Protein AF-A0A382E857-F1 (afdb_monomer)

Structure (mmCIF, N/CA/C/O backbone):
data_AF-A0A382E857-F1
#
_entry.id   AF-A0A382E857-F1
#
loop_
_atom_site.group_PDB
_atom_site.id
_atom_site.type_symbol
_atom_site.label_atom_id
_atom_site.label_alt_id
_atom_site.label_comp_id
_atom_site.label_asym_id
_atom_site.label_entity_id
_atom_site.label_seq_id
_atom_site.pdbx_PDB_ins_code
_atom_site.Cartn_x
_atom_site.Cartn_y
_atom_site.Cartn_z
_atom_site.occupancy
_atom_site.B_iso_or_equiv
_atom_site.auth_seq_id
_atom_site.auth_comp_id
_atom_site.auth_asym_id
_atom_site.auth_atom_id
_atom_site.pdbx_PDB_model_num
ATOM 1 N N . MET A 1 1 ? 29.868 -3.197 -35.822 1.00 83.19 1 MET A N 1
ATOM 2 C CA . MET A 1 1 ? 29.687 -2.552 -34.501 1.00 83.19 1 MET A CA 1
ATOM 3 C C . MET A 1 1 ? 28.708 -1.385 -34.583 1.00 83.19 1 MET A C 1
ATOM 5 O O . MET A 1 1 ? 27.672 -1.490 -33.952 1.00 83.19 1 MET A O 1
ATOM 9 N N . ILE A 1 2 ? 28.942 -0.373 -35.433 1.00 94.81 2 ILE A N 1
ATOM 10 C CA . ILE A 1 2 ? 28.063 0.813 -35.574 1.00 94.81 2 ILE A CA 1
ATOM 11 C C . ILE A 1 2 ? 26.594 0.459 -35.886 1.00 94.81 2 ILE A C 1
ATOM 13 O O . ILE A 1 2 ? 25.699 0.947 -35.207 1.00 94.81 2 ILE A O 1
ATOM 17 N N . LEU A 1 3 ? 26.335 -0.434 -36.852 1.00 95.25 3 LEU A N 1
ATOM 18 C CA . LEU A 1 3 ? 24.967 -0.850 -37.216 1.00 95.25 3 LEU A CA 1
ATOM 19 C C . LEU A 1 3 ? 24.219 -1.548 -36.067 1.00 95.25 3 LEU A C 1
ATOM 21 O O . LEU A 1 3 ? 23.025 -1.352 -35.874 1.00 95.25 3 LEU A O 1
ATOM 25 N N . VAL A 1 4 ? 24.937 -2.367 -35.297 1.00 95.75 4 VAL A N 1
ATOM 26 C CA . VAL A 1 4 ? 24.363 -3.089 -34.155 1.00 95.75 4 VAL A CA 1
ATOM 27 C C . VAL A 1 4 ? 24.035 -2.102 -33.037 1.00 95.75 4 VAL A C 1
ATOM 29 O O . VAL A 1 4 ? 22.949 -2.159 -32.472 1.00 95.75 4 VAL A O 1
ATOM 32 N N . THR A 1 5 ? 24.929 -1.145 -32.768 1.00 96.62 5 THR A N 1
ATOM 33 C CA . THR A 1 5 ? 24.706 -0.116 -31.744 1.00 96.62 5 THR A CA 1
ATOM 34 C C . THR A 1 5 ? 23.582 0.850 -32.112 1.00 96.62 5 THR A C 1
ATOM 36 O O . THR A 1 5 ? 22.810 1.233 -31.238 1.00 96.62 5 THR A O 1
ATOM 39 N N . THR A 1 6 ? 23.435 1.222 -33.389 1.00 95.81 6 THR A N 1
ATOM 40 C CA . THR A 1 6 ? 22.324 2.083 -33.819 1.00 95.81 6 THR A CA 1
ATOM 41 C C . THR A 1 6 ? 20.993 1.349 -33.717 1.00 95.81 6 THR A C 1
ATOM 43 O O . THR A 1 6 ? 20.050 1.894 -33.152 1.00 95.81 6 THR A O 1
ATOM 46 N N . PHE A 1 7 ? 20.922 0.095 -34.174 1.00 97.25 7 PHE A N 1
ATOM 47 C CA . PHE A 1 7 ? 19.725 -0.735 -34.028 1.00 97.25 7 PHE A CA 1
ATOM 48 C C . PHE A 1 7 ? 19.323 -0.920 -32.557 1.00 97.25 7 PHE A C 1
ATOM 50 O O . PHE A 1 7 ? 18.156 -0.750 -32.206 1.00 97.25 7 PHE A O 1
ATOM 57 N N . GLN A 1 8 ? 20.294 -1.196 -31.682 1.00 97.56 8 GLN A N 1
ATOM 58 C CA . GLN A 1 8 ? 20.057 -1.327 -30.247 1.00 97.56 8 GLN A CA 1
ATOM 59 C C . GLN A 1 8 ? 19.495 -0.036 -29.632 1.00 97.56 8 GLN A C 1
ATOM 61 O O . GLN A 1 8 ? 18.574 -0.105 -28.820 1.00 97.56 8 GLN A O 1
ATOM 66 N N . LEU A 1 9 ? 19.988 1.140 -30.038 1.00 97.81 9 LEU A N 1
ATOM 67 C CA . LEU A 1 9 ? 19.462 2.422 -29.562 1.00 97.81 9 LEU A CA 1
ATOM 68 C C . LEU A 1 9 ? 17.996 2.627 -29.975 1.00 97.81 9 LEU A C 1
ATOM 70 O O . LEU A 1 9 ? 17.183 3.030 -29.146 1.00 97.81 9 LEU A O 1
ATOM 74 N N . PHE A 1 10 ? 17.635 2.296 -31.220 1.00 97.94 10 PHE A N 1
ATOM 75 C CA . PHE A 1 10 ? 16.243 2.367 -31.679 1.00 97.94 10 PHE A CA 1
ATOM 76 C C . PHE A 1 10 ? 15.324 1.426 -30.898 1.00 97.94 10 PHE A C 1
ATOM 78 O O . PHE A 1 10 ? 14.226 1.828 -30.513 1.00 97.94 10 PHE A O 1
ATOM 85 N N . LEU A 1 11 ? 15.782 0.202 -30.619 1.00 98.00 11 LEU A N 1
ATOM 86 C CA . LEU A 1 11 ? 15.029 -0.762 -29.816 1.00 98.00 11 LEU A CA 1
ATOM 87 C C . LEU A 1 11 ? 14.789 -0.234 -28.394 1.00 98.00 11 LEU A C 1
ATOM 89 O O . LEU A 1 11 ? 13.668 -0.304 -27.896 1.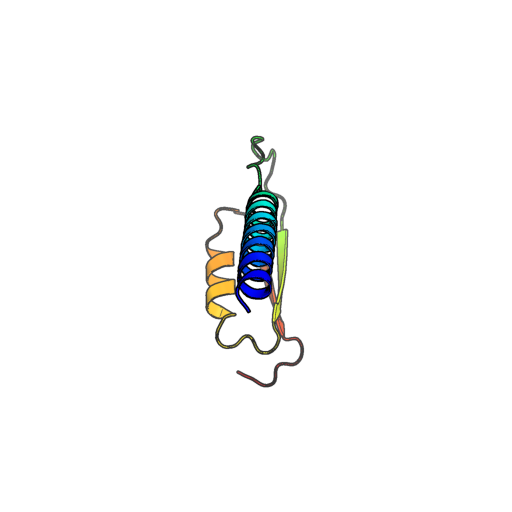00 98.00 11 LEU A O 1
ATOM 93 N N . ILE A 1 12 ? 15.818 0.337 -27.760 1.00 98.31 12 ILE A N 1
ATOM 94 C CA . ILE A 1 12 ? 15.703 0.930 -26.4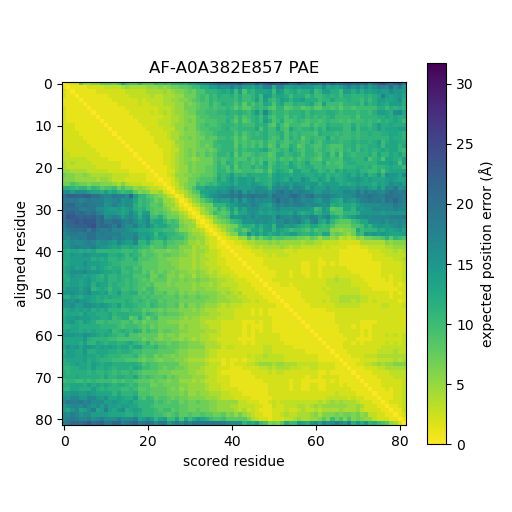21 1.00 98.31 12 ILE A CA 1
ATOM 95 C C . ILE A 1 12 ? 14.698 2.083 -26.433 1.00 98.31 12 ILE A C 1
ATOM 97 O O . ILE A 1 12 ? 13.805 2.110 -25.591 1.00 98.31 12 ILE A O 1
ATOM 101 N N . ILE A 1 13 ? 14.791 3.001 -27.400 1.00 98.19 13 ILE A N 1
ATOM 102 C CA . ILE A 1 13 ? 13.855 4.130 -27.518 1.00 98.19 13 ILE A CA 1
ATOM 103 C C . ILE A 1 13 ? 12.418 3.626 -27.695 1.00 98.19 13 ILE A C 1
ATOM 105 O O . ILE A 1 13 ? 11.504 4.134 -27.045 1.00 98.19 13 ILE A O 1
ATOM 109 N N . PHE A 1 14 ? 12.211 2.608 -28.531 1.00 98.00 14 PHE A N 1
ATOM 110 C CA . PHE A 1 14 ? 10.898 2.004 -28.740 1.00 98.00 14 PHE A CA 1
ATOM 111 C C . PHE A 1 14 ? 10.339 1.382 -27.453 1.00 98.00 14 PHE A C 1
ATOM 113 O O . PHE A 1 14 ? 9.202 1.669 -27.082 1.00 98.00 14 PHE A O 1
ATOM 120 N N . ILE A 1 15 ? 11.148 0.596 -26.734 1.00 98.00 15 ILE A N 1
ATOM 121 C CA . ILE A 1 15 ? 10.752 -0.031 -25.465 1.00 98.00 15 ILE A CA 1
ATOM 122 C C . ILE A 1 15 ? 10.425 1.034 -24.415 1.00 98.00 15 ILE A C 1
ATOM 124 O O . ILE A 1 15 ? 9.376 0.963 -23.781 1.00 98.00 15 ILE A O 1
ATOM 128 N N . VAL A 1 16 ? 11.276 2.050 -24.253 1.00 97.50 16 VAL A N 1
ATOM 129 C CA . VAL A 1 16 ? 11.051 3.141 -23.292 1.00 97.50 16 VAL A CA 1
ATOM 130 C C . VAL A 1 16 ? 9.771 3.903 -23.623 1.00 97.50 16 VAL A C 1
ATOM 132 O O . VAL A 1 16 ? 8.985 4.197 -22.723 1.00 97.50 16 VAL A O 1
ATOM 135 N N . THR A 1 17 ? 9.521 4.180 -24.903 1.00 96.50 17 THR A N 1
ATOM 136 C CA . THR A 1 17 ? 8.292 4.849 -25.350 1.00 96.50 17 THR A CA 1
ATOM 137 C C . THR A 1 17 ? 7.067 3.993 -25.040 1.00 96.50 17 THR A C 1
ATOM 139 O O . THR A 1 17 ? 6.098 4.492 -24.473 1.00 96.50 17 THR A O 1
ATOM 142 N N . TYR A 1 18 ? 7.127 2.694 -25.343 1.00 96.56 18 TYR A N 1
ATOM 143 C CA . TYR A 1 18 ? 6.054 1.748 -25.048 1.00 96.56 18 TYR A CA 1
ATOM 144 C C . TYR A 1 18 ? 5.742 1.680 -23.547 1.00 96.56 18 TYR A C 1
ATOM 146 O O . TYR A 1 18 ? 4.584 1.820 -23.155 1.00 96.56 18 TYR A O 1
ATOM 154 N N . LEU A 1 19 ? 6.767 1.528 -22.702 1.00 95.00 19 LEU A N 1
ATOM 155 C CA . LEU A 1 19 ? 6.606 1.463 -21.247 1.00 95.00 19 LEU A CA 1
ATOM 156 C C . LEU A 1 19 ? 6.069 2.777 -20.672 1.00 95.00 19 LEU A C 1
ATOM 158 O O . LEU A 1 19 ? 5.194 2.755 -19.813 1.00 95.00 19 LEU A O 1
ATOM 162 N N . SER A 1 20 ? 6.534 3.917 -21.183 1.00 92.94 20 SER A N 1
ATOM 163 C CA . SER A 1 20 ? 6.070 5.240 -20.746 1.00 92.94 20 SER A CA 1
ATOM 164 C C . SER A 1 20 ? 4.595 5.457 -21.082 1.00 92.94 20 SER A C 1
ATOM 166 O O . SER A 1 20 ? 3.823 5.928 -20.250 1.00 92.94 20 SER A O 1
ATOM 168 N N . VAL A 1 21 ? 4.177 5.058 -22.285 1.00 92.19 21 VAL A N 1
ATOM 169 C CA . VAL A 1 21 ? 2.772 5.095 -22.704 1.00 92.19 21 VAL A CA 1
ATOM 170 C C . VAL A 1 21 ? 1.926 4.151 -21.845 1.00 92.19 21 VAL A C 1
ATOM 172 O O . VAL A 1 21 ? 0.867 4.551 -21.368 1.00 92.19 21 VAL A O 1
ATOM 175 N N . AS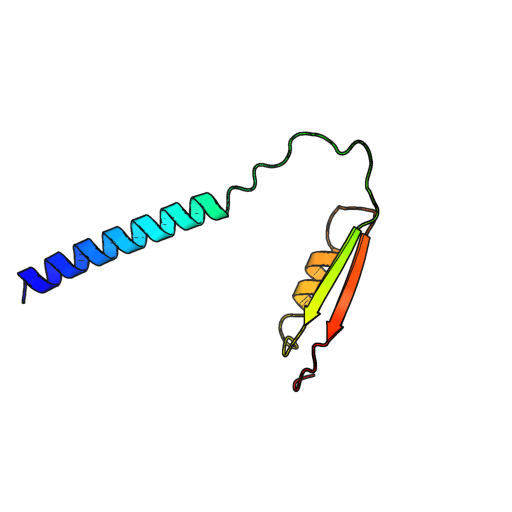N A 1 22 ? 2.400 2.929 -21.589 1.00 90.25 22 ASN A N 1
ATOM 176 C CA . ASN A 1 22 ? 1.716 1.971 -20.720 1.00 90.25 22 ASN A CA 1
ATOM 177 C C . ASN A 1 22 ? 1.533 2.520 -19.292 1.00 90.25 22 ASN A C 1
ATOM 179 O O . ASN A 1 22 ? 0.430 2.459 -18.755 1.00 90.25 22 ASN A O 1
ATOM 183 N N . MET A 1 23 ? 2.563 3.157 -18.726 1.00 88.81 23 MET A N 1
ATOM 184 C CA . MET A 1 23 ? 2.502 3.806 -17.414 1.00 88.81 23 MET A CA 1
ATOM 185 C C . MET A 1 23 ? 1.456 4.932 -17.374 1.00 88.81 23 MET A C 1
ATOM 187 O O . MET A 1 23 ? 0.683 5.019 -16.423 1.00 88.81 23 MET A O 1
ATOM 191 N N . ILE A 1 24 ? 1.365 5.756 -18.426 1.00 86.75 24 ILE A N 1
ATOM 192 C CA . ILE A 1 24 ? 0.331 6.8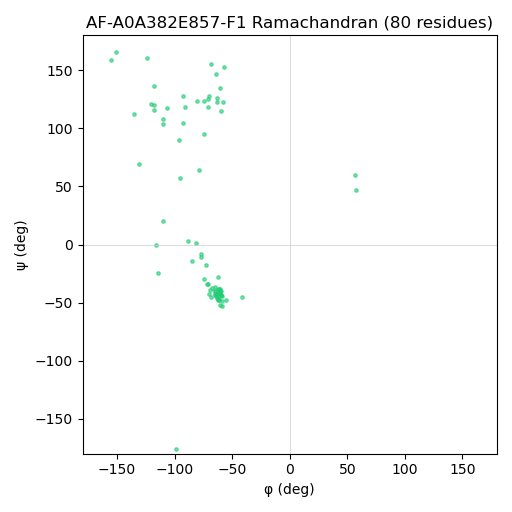01 -18.539 1.00 86.75 24 ILE A CA 1
ATOM 193 C C . ILE A 1 24 ? -1.078 6.188 -18.560 1.00 86.75 24 ILE A C 1
ATOM 195 O O . ILE A 1 24 ? -1.997 6.746 -17.960 1.00 86.75 24 ILE A O 1
ATOM 199 N N . TYR A 1 25 ? -1.262 5.041 -19.221 1.00 82.81 25 TYR A N 1
ATOM 200 C CA . TYR A 1 25 ? -2.555 4.354 -19.255 1.00 82.81 25 TYR A CA 1
ATOM 201 C C . TYR A 1 25 ? -2.924 3.691 -17.922 1.00 82.81 25 TYR A C 1
ATOM 203 O O . TYR A 1 25 ? -4.101 3.705 -17.569 1.00 82.81 25 TYR A O 1
ATOM 211 N N . LEU A 1 26 ? -1.953 3.169 -17.164 1.00 77.69 26 LEU A N 1
ATOM 212 C CA . LEU A 1 26 ? -2.191 2.583 -15.838 1.00 77.69 26 LEU A CA 1
ATOM 213 C C . LEU A 1 26 ? -2.537 3.637 -14.776 1.00 77.69 26 LEU A C 1
ATOM 215 O O . LEU A 1 26 ? -3.348 3.377 -13.894 1.00 77.69 26 LEU A O 1
ATOM 219 N N . ILE A 1 27 ? -1.964 4.839 -14.877 1.00 70.69 27 ILE A N 1
ATOM 220 C CA . ILE A 1 27 ? -2.188 5.936 -13.917 1.00 70.69 27 ILE A CA 1
ATOM 221 C C . ILE A 1 27 ? -3.541 6.631 -14.133 1.00 70.69 27 ILE A C 1
ATOM 223 O O . ILE A 1 27 ? -3.980 7.420 -13.296 1.00 70.69 27 ILE A O 1
ATOM 227 N N . ARG A 1 28 ? -4.247 6.351 -15.236 1.00 62.62 28 ARG A N 1
ATOM 228 C CA . ARG A 1 28 ? -5.489 7.050 -15.582 1.00 62.62 28 ARG A CA 1
ATOM 229 C C . ARG A 1 28 ? -6.693 6.535 -14.785 1.00 62.62 28 ARG A C 1
ATOM 231 O O . ARG A 1 28 ? -7.666 6.046 -15.351 1.00 62.62 28 ARG A O 1
ATOM 238 N N . ILE A 1 29 ? -6.652 6.718 -13.470 1.00 67.94 29 ILE A N 1
ATOM 239 C CA . ILE A 1 29 ? -7.839 6.720 -12.621 1.00 67.94 29 ILE A CA 1
ATOM 240 C C . ILE A 1 29 ? -8.524 8.058 -12.882 1.00 67.94 29 ILE A C 1
ATOM 242 O O . ILE A 1 29 ? -8.144 9.096 -12.342 1.00 67.94 29 ILE A O 1
ATOM 246 N N . TYR A 1 30 ? -9.495 8.067 -13.792 1.00 68.44 30 TYR A N 1
ATOM 247 C CA . TYR A 1 30 ? -10.383 9.214 -13.889 1.00 68.44 30 TYR A CA 1
ATOM 248 C C . TYR A 1 30 ? -11.152 9.317 -12.574 1.00 68.44 30 TYR A C 1
ATOM 250 O O . TYR A 1 30 ? -11.815 8.341 -12.216 1.00 68.44 30 TYR A O 1
ATOM 258 N N . PRO A 1 31 ? -11.080 10.453 -11.856 1.00 65.88 31 PRO A N 1
ATOM 259 C CA . PRO A 1 31 ? -11.897 10.623 -10.671 1.00 65.88 31 PRO A CA 1
ATOM 260 C C . PRO A 1 31 ? -13.354 10.470 -11.099 1.00 65.88 31 PRO A C 1
ATOM 262 O O . PRO A 1 31 ? -13.820 11.159 -12.015 1.00 65.88 31 PRO A O 1
ATOM 265 N N . VAL A 1 32 ? -14.048 9.519 -10.475 1.00 73.75 32 VAL A N 1
ATOM 266 C CA . VAL A 1 32 ? -15.492 9.384 -10.638 1.00 73.75 32 VAL A CA 1
ATOM 267 C C . VAL A 1 32 ? -16.080 10.699 -10.151 1.00 73.75 32 VAL A C 1
ATOM 269 O O . VAL A 1 32 ? -15.892 11.093 -9.006 1.00 73.75 32 VAL A O 1
ATOM 272 N N . LYS A 1 33 ? -16.700 11.438 -11.070 1.00 70.00 33 LYS A N 1
ATOM 273 C CA . LYS A 1 33 ? -17.186 12.797 -10.812 1.00 70.00 33 LYS A CA 1
ATOM 274 C C . LYS A 1 33 ? -18.490 12.811 -10.012 1.00 70.00 33 LYS A C 1
ATOM 276 O O . LYS A 1 33 ? -18.966 13.881 -9.649 1.00 70.00 33 LYS A O 1
ATOM 281 N N . GLU A 1 34 ? -19.085 11.641 -9.811 1.00 79.25 34 GLU A N 1
ATOM 282 C CA . GLU A 1 34 ? -20.304 11.485 -9.037 1.00 79.25 34 GLU A CA 1
ATOM 283 C C . GLU A 1 34 ? -19.966 11.482 -7.551 1.00 79.25 34 GLU A C 1
ATOM 285 O O . GLU A 1 34 ? -19.162 10.674 -7.084 1.00 79.25 34 GLU A O 1
ATOM 290 N N . GLU A 1 35 ? -20.594 12.393 -6.811 1.00 76.75 35 GLU A N 1
ATOM 291 C CA . GLU A 1 35 ? -20.636 12.281 -5.361 1.00 76.75 35 GLU A CA 1
ATOM 292 C C . GLU A 1 35 ? -21.337 10.976 -4.986 1.00 76.75 35 GLU A C 1
ATOM 294 O O . GLU A 1 35 ? -22.381 10.616 -5.538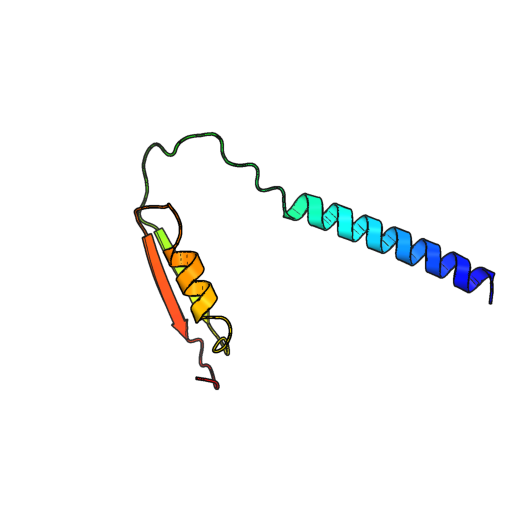 1.00 76.75 35 GLU A O 1
ATOM 299 N N . LEU A 1 36 ? -20.751 10.259 -4.032 1.00 77.44 36 LEU A N 1
ATOM 300 C CA . LEU A 1 36 ? -21.366 9.060 -3.496 1.00 77.44 36 LEU A CA 1
ATOM 301 C C . LEU A 1 36 ? -22.681 9.435 -2.808 1.00 77.44 36 LEU A C 1
ATOM 303 O O . LEU A 1 36 ? -22.710 10.261 -1.900 1.00 77.44 36 LEU A O 1
ATOM 307 N N . VAL A 1 37 ? -23.770 8.771 -3.199 1.00 83.06 37 VAL A N 1
ATOM 308 C CA . VAL A 1 37 ? -25.084 8.923 -2.548 1.00 83.06 37 VAL A CA 1
ATOM 309 C C . VAL A 1 37 ? -25.029 8.480 -1.075 1.00 83.06 37 VAL A C 1
ATOM 311 O O . VAL A 1 37 ? -25.793 8.969 -0.245 1.00 83.06 37 VAL A O 1
ATOM 314 N N . ALA A 1 38 ? -24.120 7.559 -0.742 1.00 88.81 38 ALA A N 1
ATOM 315 C CA . ALA A 1 38 ? -23.833 7.105 0.613 1.00 88.81 38 ALA A CA 1
ATOM 316 C C . ALA A 1 38 ? -22.404 6.547 0.705 1.00 88.81 38 ALA A C 1
ATOM 318 O O . ALA A 1 38 ? -21.849 6.095 -0.295 1.00 88.81 38 ALA A O 1
ATOM 319 N N . TYR A 1 39 ? -21.849 6.510 1.918 1.00 91.06 39 TYR A N 1
ATOM 320 C CA . TYR A 1 39 ? -20.562 5.878 2.219 1.00 91.06 39 TYR A CA 1
ATOM 321 C C . TYR A 1 39 ? -20.787 4.452 2.757 1.00 91.06 39 TYR A C 1
ATOM 323 O O . TYR A 1 39 ? -20.972 4.291 3.970 1.00 91.06 39 TYR A O 1
ATOM 331 N N . PRO A 1 40 ? -20.830 3.403 1.905 1.00 93.88 40 PRO A N 1
ATOM 332 C CA . PRO A 1 40 ? -20.928 2.024 2.382 1.00 93.88 40 PRO A CA 1
ATOM 333 C C . PRO A 1 40 ? -19.775 1.672 3.326 1.00 93.88 40 PRO A C 1
ATOM 335 O O . PRO A 1 40 ? -18.689 2.242 3.229 1.00 93.88 40 PRO A O 1
ATOM 338 N N . TYR A 1 41 ? -20.006 0.726 4.234 1.00 96.44 41 TYR A N 1
ATOM 339 C CA . TYR A 1 41 ? -18.929 0.209 5.071 1.00 96.44 41 TYR A CA 1
ATOM 340 C C . TYR A 1 41 ? -17.964 -0.619 4.217 1.00 96.44 41 TYR A C 1
ATOM 342 O O . TYR A 1 41 ? -18.410 -1.504 3.483 1.00 96.44 41 TYR A O 1
ATOM 350 N N . ILE A 1 42 ? -16.667 -0.320 4.291 1.00 96.81 42 ILE A N 1
ATOM 351 C CA . ILE A 1 42 ? -15.617 -1.003 3.525 1.00 96.81 42 ILE A CA 1
ATOM 352 C C . ILE A 1 42 ? -14.650 -1.697 4.487 1.00 96.81 42 ILE A C 1
ATOM 354 O O . ILE A 1 42 ? -14.203 -1.098 5.459 1.00 96.81 42 ILE A O 1
ATOM 358 N N . SER A 1 43 ? -14.261 -2.929 4.172 1.00 98.00 43 SER A N 1
ATOM 359 C CA . SER A 1 43 ? -13.150 -3.610 4.842 1.00 98.00 43 SER A CA 1
ATOM 360 C C . SER A 1 43 ? -11.956 -3.665 3.893 1.00 98.00 43 SER A C 1
ATOM 362 O O . SER A 1 43 ? -12.038 -4.261 2.817 1.00 98.00 43 SER A O 1
ATOM 364 N N . VAL A 1 44 ? -10.846 -3.032 4.273 1.00 97.94 44 VAL A N 1
ATOM 365 C CA . VAL A 1 44 ? -9.586 -3.082 3.522 1.00 97.94 44 VAL A CA 1
ATOM 366 C C . VAL A 1 44 ? -8.730 -4.212 4.081 1.00 97.94 44 VAL A C 1
ATOM 368 O O . VAL A 1 44 ? -8.150 -4.084 5.156 1.00 97.94 44 VAL A O 1
ATOM 371 N N . CYS A 1 45 ? -8.652 -5.327 3.356 1.00 97.88 45 CYS A N 1
ATOM 372 C CA . CYS A 1 45 ? -7.854 -6.486 3.754 1.00 97.88 45 CYS A CA 1
ATOM 373 C C . CYS A 1 45 ? -6.436 -6.396 3.176 1.00 97.88 45 CYS A C 1
ATOM 375 O O . CYS A 1 45 ? -6.264 -6.411 1.956 1.00 97.88 45 CYS A O 1
ATOM 377 N N . VAL A 1 46 ? -5.429 -6.341 4.046 1.00 97.62 46 VAL A N 1
ATOM 378 C CA . VAL A 1 46 ? -4.008 -6.248 3.696 1.00 97.62 46 VAL A CA 1
ATOM 379 C C . VAL A 1 46 ? -3.320 -7.569 4.046 1.00 97.62 46 VAL A C 1
ATOM 381 O O . VAL A 1 46 ? -3.067 -7.819 5.225 1.00 97.62 46 VAL A O 1
ATOM 384 N N . PRO A 1 47 ? -3.018 -8.437 3.065 1.00 96.69 47 PRO A N 1
ATOM 385 C CA . PRO A 1 47 ? -2.117 -9.556 3.298 1.00 96.69 47 PRO A CA 1
ATOM 386 C C . PRO A 1 47 ? -0.690 -9.017 3.452 1.00 96.69 47 PRO A C 1
ATOM 388 O O . PRO A 1 47 ? -0.203 -8.300 2.579 1.00 96.69 47 PRO A O 1
ATOM 391 N N . ALA A 1 48 ? -0.029 -9.355 4.552 1.00 96.38 48 ALA A N 1
ATOM 392 C CA . ALA A 1 48 ? 1.336 -8.945 4.848 1.00 96.38 48 ALA A CA 1
ATOM 393 C C . ALA A 1 48 ? 2.210 -10.191 5.004 1.00 96.38 48 ALA A C 1
ATOM 395 O O . ALA A 1 48 ? 1.929 -11.042 5.845 1.00 96.38 48 ALA A O 1
ATOM 396 N N . ARG A 1 49 ? 3.258 -10.306 4.182 1.00 97.19 49 ARG A N 1
ATOM 397 C CA . ARG A 1 49 ? 4.275 -11.350 4.321 1.00 97.19 49 ARG A CA 1
ATOM 398 C C . ARG A 1 49 ? 5.660 -10.760 4.168 1.00 97.19 49 ARG A C 1
ATOM 400 O O . ARG A 1 49 ? 6.068 -10.418 3.063 1.00 97.19 49 ARG A O 1
ATOM 407 N N . ASN A 1 50 ? 6.413 -10.763 5.250 1.00 97.19 50 ASN A N 1
ATOM 408 C CA . ASN A 1 50 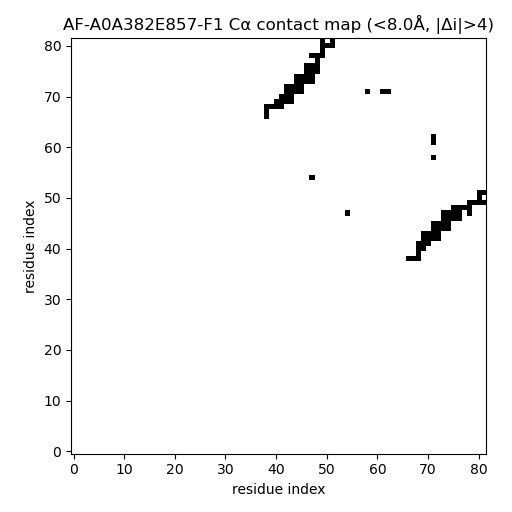? 7.723 -10.141 5.315 1.00 97.19 50 ASN A CA 1
ATOM 409 C C . ASN A 1 50 ? 7.733 -8.636 4.981 1.00 97.19 50 ASN A C 1
ATOM 411 O O . ASN A 1 50 ? 8.528 -8.176 4.156 1.00 97.19 50 ASN A O 1
ATOM 415 N N . GLU A 1 51 ? 6.800 -7.895 5.581 1.00 96.81 51 GLU A N 1
ATOM 416 C CA . GLU A 1 51 ? 6.548 -6.477 5.296 1.00 96.81 51 GLU A CA 1
ATOM 417 C C . GLU A 1 51 ? 6.960 -5.548 6.456 1.00 96.81 51 GLU A C 1
ATOM 419 O O . GLU A 1 51 ? 6.493 -4.411 6.503 1.00 96.81 51 GLU A O 1
ATOM 424 N N . GLU A 1 52 ? 7.837 -5.975 7.382 1.00 95.50 52 GLU A N 1
ATOM 425 C CA . GLU A 1 52 ? 8.275 -5.203 8.576 1.00 95.50 52 GLU A CA 1
ATOM 426 C C . GLU A 1 52 ? 8.535 -3.715 8.272 1.00 95.50 52 GLU A C 1
ATOM 428 O O . GLU A 1 52 ? 8.104 -2.800 8.980 1.00 95.50 52 GLU A O 1
ATOM 433 N N . ARG A 1 53 ? 9.239 -3.460 7.166 1.00 96.38 53 ARG A N 1
ATOM 434 C CA . ARG A 1 53 ? 9.688 -2.116 6.780 1.00 96.38 53 ARG A CA 1
ATOM 435 C C . ARG A 1 53 ? 8.571 -1.229 6.239 1.00 96.38 53 ARG A C 1
ATOM 437 O O . ARG A 1 53 ? 8.663 -0.006 6.346 1.00 96.38 53 ARG A O 1
ATOM 444 N N . ASP A 1 54 ? 7.564 -1.832 5.621 1.00 96.25 54 ASP A N 1
ATOM 445 C CA . ASP A 1 54 ? 6.609 -1.148 4.751 1.00 96.25 54 ASP A CA 1
ATOM 446 C C . ASP A 1 54 ? 5.189 -1.153 5.345 1.00 96.25 54 ASP A C 1
ATOM 448 O O . ASP A 1 54 ? 4.411 -0.222 5.105 1.00 96.25 54 ASP A O 1
ATOM 452 N N . ILE A 1 55 ? 4.870 -2.123 6.212 1.00 96.88 55 ILE A N 1
ATOM 453 C CA . ILE A 1 55 ? 3.530 -2.315 6.772 1.00 96.88 55 ILE A CA 1
ATOM 454 C C . ILE A 1 55 ? 3.048 -1.108 7.576 1.00 96.88 55 ILE A C 1
ATOM 456 O O . ILE A 1 55 ? 1.890 -0.708 7.456 1.00 96.88 55 ILE A O 1
ATOM 460 N N . LYS A 1 56 ? 3.940 -0.455 8.332 1.00 96.94 56 LYS A N 1
ATOM 461 C CA . LYS A 1 56 ? 3.601 0.756 9.089 1.00 96.94 56 LYS A CA 1
ATOM 462 C C . LYS A 1 56 ? 3.137 1.880 8.162 1.00 96.94 56 LYS A C 1
ATOM 464 O O . LYS A 1 56 ? 2.058 2.433 8.362 1.00 96.94 56 LYS A O 1
ATOM 469 N N . ASN A 1 57 ? 3.930 2.191 7.137 1.00 97.81 57 ASN A N 1
ATOM 470 C CA . ASN A 1 57 ? 3.615 3.258 6.187 1.00 97.81 57 ASN A CA 1
ATOM 471 C C . ASN A 1 57 ? 2.344 2.927 5.391 1.00 97.81 57 ASN A C 1
ATOM 473 O O . ASN A 1 57 ? 1.534 3.813 5.125 1.00 97.81 57 ASN A O 1
ATOM 477 N N . CYS A 1 58 ? 2.146 1.650 5.045 1.00 97.19 58 CYS A N 1
ATOM 478 C CA . CYS A 1 58 ? 0.930 1.168 4.395 1.00 97.19 58 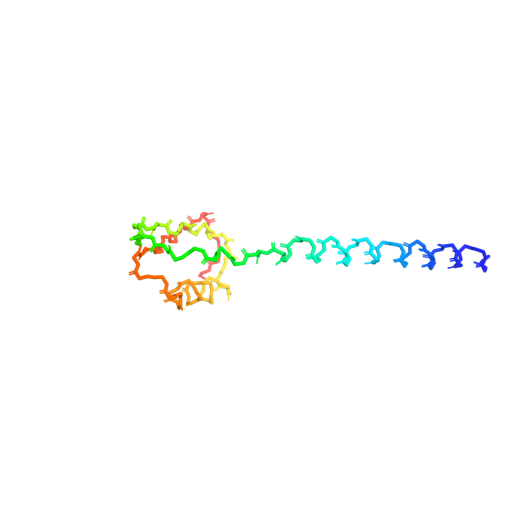CYS A CA 1
ATOM 479 C C . CYS A 1 58 ? -0.311 1.443 5.257 1.00 97.19 58 CYS A C 1
ATOM 481 O O . CYS A 1 58 ? -1.251 2.091 4.795 1.00 97.19 58 CYS A O 1
ATOM 483 N N . VAL A 1 59 ? -0.299 1.018 6.523 1.00 97.69 59 VAL A N 1
ATOM 484 C CA . VAL A 1 59 ? -1.429 1.212 7.442 1.00 97.69 59 VAL A CA 1
ATOM 485 C C . VAL A 1 59 ? -1.669 2.696 7.729 1.00 97.69 59 VAL A C 1
ATOM 487 O O . VAL A 1 59 ? -2.812 3.138 7.667 1.00 97.69 59 VAL A O 1
ATOM 490 N N . GLU A 1 60 ? -0.627 3.496 7.973 1.00 98.06 60 GLU A N 1
ATOM 491 C CA . GLU A 1 60 ? -0.761 4.951 8.161 1.00 98.06 60 GLU A CA 1
ATOM 492 C C . GLU A 1 60 ? -1.365 5.635 6.919 1.00 98.06 60 GLU A C 1
ATOM 494 O O . GLU A 1 60 ? -2.242 6.495 7.034 1.00 98.06 60 GLU A O 1
ATOM 499 N N . SER A 1 61 ? -0.972 5.207 5.716 1.00 97.88 61 SER A N 1
ATOM 500 C CA . SER A 1 61 ? -1.560 5.694 4.464 1.00 97.88 61 SER A CA 1
ATOM 501 C C . SER A 1 61 ? -3.036 5.311 4.328 1.00 97.88 61 SER A C 1
ATOM 503 O O . SER A 1 61 ? -3.836 6.124 3.86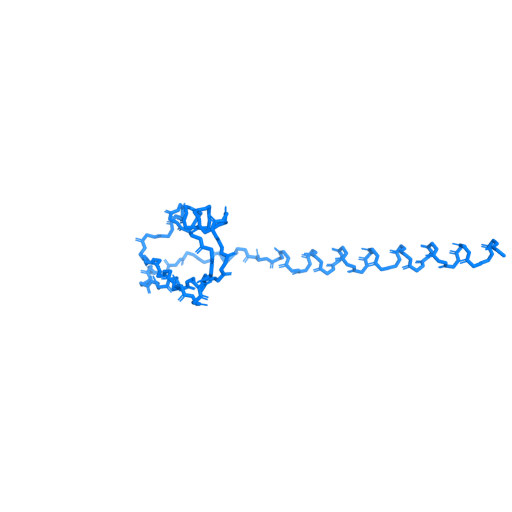4 1.00 97.88 61 SER A O 1
ATOM 505 N N . LEU A 1 62 ? -3.419 4.094 4.719 1.00 97.25 62 LEU A N 1
ATOM 506 C CA . LEU A 1 62 ? -4.815 3.654 4.685 1.00 97.25 62 LEU A CA 1
ATOM 507 C C . LEU A 1 62 ? -5.668 4.390 5.720 1.00 97.25 62 LEU A C 1
ATOM 509 O O . LEU A 1 62 ? -6.787 4.780 5.419 1.00 97.25 62 LEU A O 1
ATOM 513 N N . LEU A 1 63 ? -5.140 4.639 6.916 1.00 96.38 63 LEU A N 1
ATOM 514 C CA . LEU A 1 63 ? -5.857 5.360 7.972 1.00 96.38 63 LEU A CA 1
ATOM 515 C C . LEU A 1 63 ? -5.994 6.867 7.698 1.00 96.38 63 LEU A C 1
ATOM 517 O O . LEU A 1 63 ? -6.833 7.518 8.312 1.00 96.38 63 LEU A O 1
ATOM 521 N N . SER A 1 64 ? -5.193 7.425 6.786 1.00 97.56 64 SER A N 1
ATOM 522 C CA . SER A 1 64 ? -5.257 8.843 6.395 1.00 97.56 64 SER A CA 1
ATOM 523 C C . SER A 1 64 ? -6.228 9.143 5.246 1.00 97.56 64 SER A C 1
ATOM 525 O O . SER A 1 64 ? -6.311 10.293 4.813 1.00 97.56 64 SER A O 1
ATOM 527 N N . GLN A 1 65 ? -6.965 8.142 4.750 1.00 95.06 65 GLN A N 1
ATOM 528 C CA . GLN A 1 65 ? -7.996 8.355 3.732 1.00 95.06 65 GLN A CA 1
ATOM 529 C C . GLN A 1 65 ? -9.131 9.242 4.273 1.00 95.06 65 GLN A C 1
ATOM 531 O O . GLN A 1 65 ? -9.503 9.165 5.442 1.00 95.06 65 GLN A O 1
ATOM 536 N N . ASP A 1 66 ? -9.721 10.058 3.402 1.00 92.69 66 ASP A N 1
ATOM 537 C CA . ASP A 1 66 ? -10.872 10.921 3.702 1.00 92.69 66 ASP A CA 1
ATOM 538 C C . ASP A 1 66 ? -12.222 10.176 3.651 1.00 92.69 66 ASP A C 1
ATOM 540 O O . ASP A 1 66 ? -13.280 10.762 3.895 1.00 92.69 66 ASP A O 1
ATOM 544 N N . TYR A 1 67 ? -12.196 8.868 3.380 1.00 93.19 67 TYR A N 1
ATOM 545 C CA . TYR A 1 67 ? -13.366 7.999 3.407 1.00 93.19 67 TYR A CA 1
ATOM 546 C C . TYR A 1 67 ? -13.798 7.700 4.857 1.00 93.19 67 TYR A C 1
ATOM 548 O O . TYR A 1 67 ? -13.015 7.153 5.627 1.00 93.19 67 TYR A O 1
ATOM 556 N N . PRO A 1 68 ? -15.043 7.991 5.266 1.00 93.12 68 PRO A N 1
ATOM 557 C CA . PRO A 1 68 ? -15.409 8.013 6.684 1.00 93.12 68 PRO A CA 1
ATOM 558 C C . PRO A 1 68 ? -15.789 6.652 7.288 1.00 93.12 68 PRO A C 1
ATOM 560 O O . PRO A 1 68 ? -15.921 6.557 8.505 1.00 93.12 68 PRO A O 1
ATOM 563 N N . ASN A 1 69 ? -16.046 5.621 6.476 1.00 96.19 69 ASN A N 1
ATOM 564 C CA . ASN A 1 69 ? -16.751 4.417 6.931 1.00 96.19 69 ASN A CA 1
ATOM 565 C C . ASN A 1 69 ? -16.029 3.120 6.542 1.00 96.19 69 ASN A C 1
ATOM 567 O O . ASN A 1 69 ? -16.487 2.385 5.668 1.00 96.19 69 ASN A O 1
ATOM 571 N N . PHE A 1 70 ? -14.878 2.849 7.152 1.00 97.94 70 PHE A N 1
ATOM 572 C CA . PHE A 1 70 ? -14.095 1.662 6.817 1.00 97.94 70 PHE A CA 1
ATOM 573 C C . PHE A 1 70 ? -13.269 1.126 7.989 1.00 97.94 70 PHE A C 1
ATOM 575 O O . PHE A 1 70 ? -13.068 1.802 8.997 1.00 97.94 70 PHE A O 1
ATOM 582 N N . GLU A 1 71 ? -12.784 -0.100 7.828 1.00 98.12 71 GLU A N 1
ATOM 583 C CA . GLU A 1 71 ? -11.777 -0.733 8.677 1.00 98.12 71 GLU A CA 1
ATOM 584 C C . GLU A 1 71 ? -10.577 -1.202 7.848 1.00 98.12 71 GLU A C 1
ATOM 586 O O . GLU A 1 71 ? -10.669 -1.398 6.633 1.00 98.12 71 GLU A O 1
ATOM 591 N N . VAL A 1 72 ? -9.453 -1.423 8.529 1.00 98.25 72 VAL A N 1
ATOM 592 C CA . VAL A 1 72 ? -8.248 -2.024 7.953 1.00 98.25 72 VAL A CA 1
ATOM 593 C C . VAL A 1 72 ? -7.969 -3.329 8.691 1.00 98.25 72 VAL A C 1
ATOM 595 O O . VAL A 1 72 ? -7.760 -3.326 9.903 1.00 98.25 72 VAL A O 1
ATOM 598 N N . ILE A 1 73 ? -7.961 -4.440 7.958 1.00 98.25 73 ILE A N 1
ATOM 599 C CA . ILE A 1 73 ? -7.664 -5.778 8.471 1.00 98.25 73 ILE A CA 1
ATOM 600 C C . ILE A 1 73 ? -6.314 -6.196 7.903 1.00 98.25 73 ILE A C 1
ATOM 602 O O . ILE A 1 73 ? -6.206 -6.494 6.716 1.00 98.25 73 ILE A O 1
ATOM 606 N N . VAL A 1 74 ? -5.286 -6.234 8.745 1.00 97.62 74 VAL A N 1
ATOM 607 C CA . VAL A 1 74 ? -3.969 -6.753 8.362 1.00 97.62 74 VAL A CA 1
ATOM 608 C C . VAL A 1 74 ? -3.899 -8.231 8.725 1.00 97.62 74 VAL A C 1
ATOM 610 O O . VAL A 1 74 ? -4.191 -8.605 9.861 1.00 97.62 74 VAL A O 1
ATOM 613 N N . VAL A 1 75 ? -3.525 -9.068 7.761 1.00 97.12 75 VAL A N 1
ATOM 614 C CA . VAL A 1 75 ? -3.380 -10.514 7.943 1.00 97.12 75 VAL A CA 1
ATOM 615 C C . VAL A 1 75 ? -1.929 -10.888 7.694 1.00 97.12 75 VAL A C 1
ATOM 617 O O . VAL A 1 75 ? -1.449 -10.756 6.571 1.00 97.12 75 VAL A O 1
ATOM 620 N N . ASP A 1 76 ? -1.254 -11.370 8.736 1.00 96.38 76 ASP A N 1
ATOM 621 C CA . ASP A 1 76 ? 0.074 -11.961 8.598 1.00 96.38 76 ASP A CA 1
ATOM 622 C C . ASP A 1 76 ? -0.017 -13.317 7.877 1.00 96.38 76 ASP A C 1
ATOM 624 O O . ASP A 1 76 ? -0.662 -14.250 8.363 1.00 96.38 76 ASP A O 1
ATOM 628 N N . ASP A 1 77 ? 0.621 -13.429 6.711 1.00 95.12 77 ASP A N 1
ATOM 629 C CA . ASP A 1 77 ? 0.693 -14.652 5.900 1.00 95.12 77 ASP A CA 1
ATOM 630 C C . ASP A 1 77 ? 1.982 -15.436 6.204 1.00 95.12 77 ASP A C 1
ATOM 632 O O . ASP A 1 77 ? 2.812 -15.721 5.332 1.00 95.12 77 ASP A O 1
ATOM 636 N N . ASN A 1 78 ? 2.138 -15.787 7.487 1.00 95.44 78 ASN A N 1
ATOM 637 C CA . ASN A 1 78 ? 3.253 -16.569 8.019 1.00 95.44 78 ASN A CA 1
ATOM 638 C C . ASN A 1 78 ? 4.613 -15.917 7.705 1.00 95.44 78 ASN A C 1
ATOM 640 O O . ASN A 1 78 ? 5.471 -16.501 7.019 1.00 95.44 78 ASN A O 1
ATOM 644 N N . SER A 1 79 ? 4.790 -14.690 8.195 1.00 95.25 79 SER A N 1
ATOM 645 C CA . SER A 1 79 ? 6.055 -13.967 8.086 1.00 95.25 79 SER A CA 1
ATOM 646 C C . SER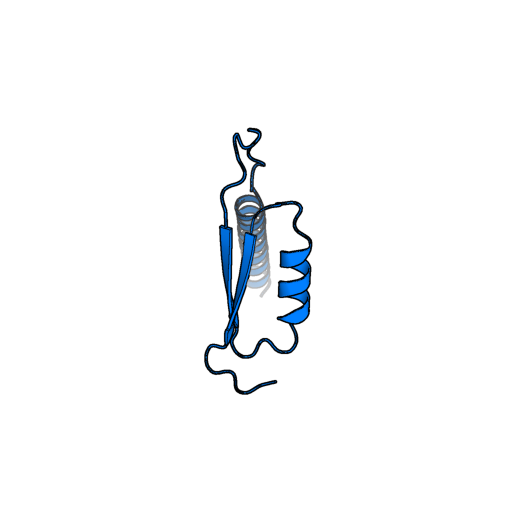 A 1 79 ? 7.153 -14.606 8.935 1.00 95.25 79 SER A C 1
ATOM 648 O O . SER A 1 79 ? 6.901 -15.321 9.904 1.00 95.25 79 SER A O 1
ATOM 650 N N . ASN A 1 80 ? 8.399 -14.371 8.527 1.00 96.00 80 ASN A N 1
ATOM 651 C CA . ASN A 1 80 ? 9.595 -14.772 9.268 1.00 96.00 80 ASN A CA 1
ATOM 652 C C . ASN A 1 80 ? 10.420 -13.557 9.741 1.00 96.00 80 ASN A C 1
ATOM 654 O O . ASN A 1 80 ? 11.486 -13.751 10.329 1.00 96.00 80 ASN A O 1
ATOM 658 N N . ASP A 1 81 ? 9.978 -12.336 9.435 1.00 91.69 81 ASP A N 1
ATOM 659 C CA . ASP A 1 81 ? 10.476 -11.075 9.996 1.00 91.69 81 ASP A CA 1
ATOM 660 C C . ASP A 1 81 ? 9.554 -10.579 11.136 1.00 91.69 81 ASP A C 1
ATOM 662 O O . ASP A 1 81 ? 8.673 -11.331 11.563 1.00 91.69 81 ASP A O 1
ATOM 666 N N . ASN A 1 82 ? 9.821 -9.393 11.709 1.00 70.38 82 ASN A N 1
ATOM 667 C CA . ASN A 1 82 ? 9.094 -8.871 12.883 1.00 70.38 82 ASN A CA 1
ATOM 668 C C . ASN A 1 82 ? 8.164 -7.699 12.572 1.00 70.38 82 ASN A C 1
ATOM 670 O O . ASN A 1 82 ? 8.531 -6.847 11.745 1.00 70.38 82 ASN A O 1
#

Organism: NCBI:txid408172

InterPro domains:
  IPR001173 Glycosyltransferase 2-like [PF00535] (43-82)
  IPR029044 Nucleotide-diphospho-sugar transferases [G3DSA:3.90.550.10] (16-82)
  IPR029044 Nucleotide-diphospho-sugar transferases [SSF53448] (34-82)
  IPR050834 Glycosyltransferase 2 family enzymes [PTHR43685] (40-82)

Sequence (82 aa):
MILVTTFQLFLIIFIVTYLSVNMIYLIRIYPVKEELVAYPYISVCVPARNEERDIKNCVESLLSQDYPNFEVIVVDDNSNDN

Mean predicted aligned error: 7.67 Å

Nearest PDB structures (foldseek):
  2yui-assembly1_A  TM=5.008E-01  e=3.240E-01  Homo sapiens
  7cfy-assembly1_A  TM=4.304E-01  e=7.359E-01  Escherichia coli K-12
  9avj-assembly1_C  TM=5.249E-01  e=2.052E+00  Bacillus sp. PS3
  6m5f-assembly1_B  TM=4.148E-01  e=3.312E+00  Pseudomonas aeruginosa PAO1
  1ixc-assembly1_A-2  TM=5.143E-01  e=7.027E+00  Cupriavidus necator

Foldseek 3Di:
DVVVVVVVVVVVVVVVVVVVVVVVVVPPPPPPPDDDPDQDEEEAEAEDAQCVPPVVVVVVVVVPDPRDHYYYHYDYPPHPDD

pLDDT: mean 91.92, std 9.2, range [62.62, 98.31]

Radius of gyration: 21.36 Å; Cα contacts (8 Å, |Δi|>4): 49; chains: 1; bounding box: 55×29×50 Å

Solvent-accessible surface area (backbone atoms only — not comparable to full-atom values): 5173 Å² total; per-residue (Å²): 108,70,69,59,53,53,52,51,50,53,52,51,52,51,51,53,51,51,52,52,52,50,51,57,62,72,66,62,71,71,78,75,86,66,78,71,94,66,79,68,81,42,78,46,75,41,83,37,61,67,37,61,88,50,49,62,61,51,50,55,57,62,72,66,51,90,70,89,40,66,50,78,46,78,41,77,64,78,50,89,66,109

Secondary structure (DSSP, 8-state):
-HHHHHHHHHHHHHHHHHHHHHHHHHS------SPPSS---EEEEEEESS-TTTHHHHHHHHHT-S-SSEEEEEEE-S-S--